Protein AF-A0A7S0RXK9-F1 (afdb_monomer)

InterPro domains:
  IPR001650 Helicase, C-terminal domain-like [PF00271] (2-94)
  IPR001650 Helicase, C-terminal domain-like [PS51194] (1-133)
  IPR001650 Helicase, C-terminal domain-like [SM00490] (13-94)
  IPR027417 P-loop containing nucleoside triphosphate hydrolase [G3DSA:3.40.50.300] (1-132)
  IPR027417 P-loop containing nucleoside triphosphate hydrolase [SSF52540] (2-129)

Solvent-accessible surface area (backbone atoms only — not comparable to full-atom values): 7697 Å² total; per-residue (Å²): 69,35,40,36,32,30,75,54,64,71,54,38,53,51,50,50,50,61,36,45,79,68,76,42,72,67,42,72,51,45,88,89,55,55,68,69,62,47,50,52,50,51,49,35,43,71,72,53,80,27,49,33,39,34,26,28,72,83,64,49,76,74,63,84,46,88,63,24,36,34,23,34,28,67,38,68,64,98,45,58,79,51,44,60,63,54,45,60,46,14,31,58,94,84,43,79,48,40,71,48,76,49,76,56,84,90,39,50,63,57,54,51,49,35,27,61,76,67,72,48,85,85,77,80,83,60,95,74,58,76,89,73,110

pLDDT: mean 90.63, std 8.25, range [60.09, 98.12]

Radius of gyration: 14.66 Å; Cα contacts (8 Å, |Δi|>4): 210; chains: 1; bounding box: 39×34×38 Å

Organism: NCBI:txid1034604

Secondary structure (DSSP, 8-state):
-EEEE-SSHHHHHHHHHHHHTTT--EEEE-TTS-HHHHHHHHHHHHHTS-SEEEE-HHHHTT---TT--EEEESS--SSHHHHHHHHTTSSGGG---EEEE---GGGHHHHHHHHHHHT---PPPPS--TTT-

Structure (mmCIF, N/CA/C/O backbone):
data_AF-A0A7S0RXK9-F1
#
_entry.id   AF-A0A7S0RXK9-F1
#
loop_
_atom_site.group_PDB
_atom_site.id
_atom_site.type_symbol
_atom_site.label_atom_id
_atom_site.label_alt_id
_atom_site.label_comp_id
_atom_site.label_asym_id
_atom_site.label_entity_id
_atom_site.label_seq_id
_atom_site.pdbx_PDB_ins_code
_atom_site.Cartn_x
_atom_site.Cartn_y
_atom_site.Cartn_z
_atom_site.occupancy
_atom_site.B_iso_or_equiv
_atom_site.auth_seq_id
_atom_site.auth_comp_id
_atom_site.auth_asym_id
_atom_site.auth_atom_id
_atom_site.pdbx_PDB_model_num
ATOM 1 N N . GLN A 1 1 ? -7.138 0.073 -10.518 1.00 89.56 1 GLN A N 1
ATOM 2 C CA . GLN A 1 1 ? -5.898 -0.644 -10.124 1.00 89.56 1 GLN A CA 1
ATOM 3 C C . GLN A 1 1 ? -5.745 -0.566 -8.615 1.00 89.56 1 GLN A C 1
ATOM 5 O O . GLN A 1 1 ? -6.392 0.290 -8.011 1.00 89.56 1 GLN A O 1
ATOM 10 N N . SER A 1 2 ? -4.916 -1.418 -8.012 1.00 93.31 2 SER A N 1
ATOM 11 C CA . SER A 1 2 ? -4.688 -1.417 -6.564 1.00 93.31 2 SER A CA 1
ATOM 12 C C . SER A 1 2 ? -3.212 -1.353 -6.181 1.00 93.31 2 SER A C 1
ATOM 14 O O . SER A 1 2 ? -2.333 -1.779 -6.934 1.00 93.31 2 SER A O 1
ATOM 16 N N . VAL A 1 3 ? -2.955 -0.802 -4.994 1.00 95.31 3 VAL A N 1
ATOM 17 C CA . VAL A 1 3 ? -1.631 -0.792 -4.359 1.00 95.31 3 VAL A CA 1
ATOM 18 C C . VAL A 1 3 ? -1.720 -1.513 -3.021 1.00 95.31 3 VAL A C 1
ATOM 20 O O . VAL A 1 3 ? -2.602 -1.214 -2.219 1.00 95.31 3 VAL A O 1
ATOM 23 N N . ILE A 1 4 ? -0.805 -2.446 -2.782 1.00 97.12 4 ILE A N 1
ATOM 24 C CA . ILE A 1 4 ? -0.681 -3.203 -1.541 1.00 97.12 4 ILE A CA 1
ATOM 25 C C . ILE A 1 4 ? 0.603 -2.776 -0.832 1.00 97.12 4 ILE A C 1
ATOM 27 O O . ILE A 1 4 ? 1.687 -2.805 -1.415 1.00 97.12 4 ILE A O 1
ATOM 31 N N . PHE A 1 5 ? 0.482 -2.401 0.434 1.00 97.19 5 PHE A N 1
ATOM 32 C CA . PHE A 1 5 ? 1.598 -2.000 1.275 1.00 97.19 5 PHE A CA 1
ATOM 33 C C . PHE A 1 5 ? 1.983 -3.095 2.259 1.00 97.19 5 PHE A C 1
ATOM 35 O O . PHE A 1 5 ? 1.149 -3.537 3.048 1.00 97.19 5 PHE A O 1
ATOM 42 N N . ALA A 1 6 ? 3.261 -3.465 2.254 1.00 97.19 6 ALA A N 1
ATOM 43 C CA . ALA A 1 6 ? 3.877 -4.309 3.272 1.00 97.19 6 ALA A CA 1
ATOM 44 C C . ALA A 1 6 ? 5.113 -3.606 3.854 1.00 97.19 6 ALA A C 1
ATOM 46 O O . ALA A 1 6 ? 5.774 -2.821 3.170 1.00 97.19 6 ALA A O 1
ATOM 47 N N . ASN A 1 7 ? 5.433 -3.879 5.121 1.00 94.94 7 ASN A N 1
ATOM 48 C CA . ASN A 1 7 ? 6.487 -3.152 5.831 1.00 94.94 7 ASN A CA 1
ATOM 49 C C . ASN A 1 7 ? 7.896 -3.617 5.411 1.00 94.94 7 ASN A C 1
ATOM 51 O O . ASN A 1 7 ? 8.656 -2.821 4.850 1.00 94.94 7 ASN A O 1
ATOM 55 N N . PRO A 1 8 ? 8.300 -4.882 5.647 1.00 95.12 8 PRO A N 1
ATOM 56 C CA . PRO A 1 8 ? 9.633 -5.328 5.271 1.00 95.12 8 PRO A CA 1
ATOM 57 C C . PRO A 1 8 ? 9.696 -5.729 3.794 1.00 95.12 8 PRO A C 1
ATOM 59 O O . PRO A 1 8 ? 8.820 -6.419 3.276 1.00 95.12 8 PRO A O 1
ATOM 62 N N . ARG A 1 9 ? 10.814 -5.389 3.145 1.00 94.69 9 ARG A N 1
ATOM 63 C CA . ARG A 1 9 ? 11.119 -5.730 1.741 1.00 94.69 9 ARG A CA 1
ATOM 64 C C . ARG A 1 9 ? 10.939 -7.225 1.449 1.00 94.69 9 ARG A C 1
ATOM 66 O O . ARG A 1 9 ? 10.214 -7.590 0.541 1.00 94.69 9 ARG A O 1
ATOM 73 N N . ARG A 1 10 ? 11.446 -8.085 2.339 1.00 96.31 10 ARG A N 1
ATOM 74 C CA . ARG A 1 10 ? 11.291 -9.548 2.236 1.00 96.31 10 ARG A CA 1
ATOM 75 C C . ARG A 1 10 ? 9.832 -10.015 2.196 1.00 96.31 10 ARG A C 1
ATOM 77 O O . ARG A 1 10 ? 9.545 -11.047 1.604 1.00 96.31 10 ARG A O 1
ATOM 84 N N . LYS A 1 11 ? 8.911 -9.291 2.846 1.00 97.38 11 LYS A N 1
ATOM 85 C CA . LYS A 1 11 ? 7.479 -9.621 2.807 1.00 97.38 11 LYS A CA 1
ATOM 86 C C . LYS A 1 11 ? 6.840 -9.161 1.501 1.00 97.38 11 LYS A C 1
ATOM 88 O O . LYS A 1 11 ? 5.935 -9.839 1.037 1.00 97.38 11 LYS A O 1
ATOM 93 N N . VAL A 1 12 ? 7.322 -8.073 0.892 1.00 97.25 12 VAL A N 1
ATOM 94 C CA . VAL A 1 12 ? 6.920 -7.686 -0.470 1.00 97.25 12 VAL A CA 1
ATOM 95 C C . VAL A 1 12 ? 7.255 -8.813 -1.446 1.00 97.25 12 VAL A C 1
ATOM 97 O O . VAL A 1 12 ? 6.361 -9.263 -2.158 1.00 97.25 12 VAL A O 1
ATOM 100 N N . ASP A 1 13 ? 8.486 -9.329 -1.418 1.00 97.06 13 ASP A N 1
ATOM 101 C CA . ASP A 1 13 ? 8.902 -10.440 -2.289 1.00 97.06 13 ASP A CA 1
ATOM 102 C C . ASP A 1 13 ? 8.081 -11.701 -2.020 1.00 97.06 13 ASP A C 1
ATOM 104 O O . ASP A 1 13 ? 7.431 -12.233 -2.917 1.00 97.06 13 ASP A O 1
ATOM 108 N N . TRP A 1 14 ? 8.005 -12.114 -0.751 1.00 98.12 14 TRP A N 1
ATOM 109 C CA . TRP A 1 14 ? 7.233 -13.287 -0.348 1.00 98.12 14 TRP A CA 1
ATOM 110 C C . TRP A 1 14 ? 5.759 -13.196 -0.765 1.00 98.12 14 TRP A C 1
ATOM 112 O O . TRP A 1 14 ? 5.201 -14.165 -1.278 1.00 98.12 14 TRP A O 1
ATOM 122 N N . LEU A 1 15 ? 5.113 -12.042 -0.566 1.00 98.06 15 LEU A N 1
ATOM 123 C CA . LEU A 1 15 ? 3.710 -11.854 -0.933 1.00 98.06 15 LEU A CA 1
ATOM 124 C C . LEU A 1 15 ? 3.533 -11.900 -2.453 1.00 98.06 15 LEU A C 1
ATOM 126 O O . LEU A 1 15 ? 2.571 -12.489 -2.938 1.00 98.06 15 LEU A O 1
ATOM 130 N N . THR A 1 16 ? 4.477 -11.325 -3.196 1.00 96.88 16 THR A N 1
ATOM 131 C CA . THR A 1 16 ? 4.500 -11.366 -4.663 1.00 96.88 16 THR A CA 1
ATOM 132 C C . THR A 1 16 ? 4.540 -12.803 -5.161 1.00 96.88 16 THR A C 1
ATOM 134 O O . THR A 1 16 ? 3.704 -13.186 -5.981 1.00 96.88 16 THR A O 1
ATOM 137 N N . ASP A 1 17 ? 5.444 -13.617 -4.616 1.00 97.44 17 ASP A N 1
ATOM 138 C CA . ASP A 1 17 ? 5.562 -15.030 -4.969 1.00 97.44 17 ASP A CA 1
ATOM 139 C C . ASP A 1 17 ? 4.283 -15.793 -4.609 1.00 97.44 17 ASP A C 1
ATOM 141 O O . ASP A 1 17 ? 3.720 -16.489 -5.451 1.00 97.44 17 ASP A O 1
ATOM 145 N N . LYS A 1 18 ? 3.730 -15.581 -3.406 1.00 98.12 18 LYS A N 1
ATOM 146 C CA . LYS A 1 18 ? 2.480 -16.229 -2.969 1.00 98.12 18 LYS A CA 1
ATOM 147 C C . LYS A 1 18 ? 1.242 -15.831 -3.758 1.00 98.12 18 LYS A C 1
ATOM 149 O O . LYS A 1 18 ? 0.287 -16.611 -3.803 1.00 98.12 18 LYS A O 1
ATOM 154 N N . MET A 1 19 ? 1.222 -14.639 -4.340 1.00 96.56 19 MET A N 1
ATOM 155 C CA . MET A 1 19 ? 0.150 -14.215 -5.235 1.00 96.56 19 MET A CA 1
ATOM 156 C C . MET A 1 19 ? 0.329 -14.810 -6.635 1.00 96.56 19 MET A C 1
ATOM 158 O O . MET A 1 19 ? -0.644 -15.291 -7.210 1.00 96.56 19 MET A O 1
ATOM 162 N N . ARG A 1 20 ? 1.561 -14.855 -7.154 1.00 95.25 20 ARG A N 1
ATOM 163 C CA . ARG A 1 20 ? 1.873 -15.463 -8.459 1.00 95.25 20 ARG A CA 1
ATOM 164 C C . ARG A 1 20 ? 1.670 -16.975 -8.475 1.00 95.25 20 ARG A C 1
ATOM 166 O O . ARG A 1 20 ? 1.127 -17.485 -9.443 1.00 95.25 20 ARG A O 1
ATOM 173 N N . GLU A 1 21 ? 2.021 -17.671 -7.392 1.00 97.19 21 GLU A N 1
ATOM 174 C CA . GLU A 1 21 ? 1.719 -19.100 -7.187 1.00 97.19 21 GLU A CA 1
ATOM 175 C C . GLU A 1 21 ? 0.210 -19.407 -7.260 1.00 97.19 21 GLU A C 1
ATOM 177 O O . GLU A 1 21 ? -0.174 -20.556 -7.452 1.00 97.19 21 GLU A O 1
ATOM 182 N N . ARG A 1 22 ? -0.646 -18.392 -7.081 1.00 95.81 22 ARG A N 1
ATOM 183 C CA . ARG A 1 22 ? -2.112 -18.480 -7.177 1.00 95.81 22 ARG A CA 1
ATOM 184 C C . ARG A 1 22 ? -2.660 -17.810 -8.441 1.00 95.81 22 ARG A C 1
ATOM 186 O O . ARG A 1 22 ? -3.801 -17.358 -8.450 1.00 95.81 22 ARG A O 1
ATOM 193 N N . ASP A 1 23 ? -1.828 -17.689 -9.473 1.00 93.56 23 ASP A N 1
ATOM 194 C CA . ASP A 1 23 ? -2.176 -17.136 -10.785 1.00 93.56 23 ASP A CA 1
ATOM 195 C C . ASP A 1 23 ? -2.642 -15.666 -10.770 1.00 93.56 23 ASP A C 1
ATOM 197 O O . ASP A 1 23 ? -3.286 -15.183 -11.705 1.00 93.56 23 ASP A O 1
ATOM 201 N N . HIS A 1 24 ? -2.281 -14.897 -9.737 1.00 91.06 24 HIS A N 1
ATOM 202 C CA . HIS A 1 24 ? -2.517 -13.456 -9.733 1.00 91.06 24 HIS A CA 1
ATOM 203 C C . HIS A 1 24 ? -1.397 -12.704 -10.461 1.00 91.06 24 HIS A C 1
ATOM 205 O O . HIS A 1 24 ? -0.215 -12.805 -10.125 1.00 91.06 24 HIS A O 1
ATOM 211 N N . THR A 1 25 ? -1.780 -11.860 -11.422 1.00 89.88 25 THR A N 1
ATOM 212 C CA . THR A 1 25 ? -0.859 -10.929 -12.086 1.00 89.88 25 THR A CA 1
ATOM 213 C C . THR A 1 25 ? -0.548 -9.747 -11.169 1.00 89.88 25 THR A C 1
ATOM 215 O O . THR A 1 25 ? -1.359 -8.829 -11.021 1.00 89.88 25 THR A O 1
ATOM 218 N N . VAL A 1 26 ? 0.636 -9.774 -10.557 1.00 93.69 26 VAL A N 1
ATOM 219 C CA . VAL A 1 26 ? 1.116 -8.734 -9.639 1.00 93.69 26 VAL A CA 1
ATOM 220 C C . VAL A 1 26 ? 2.530 -8.273 -9.996 1.00 93.69 26 VAL A C 1
ATOM 222 O O . VAL A 1 26 ? 3.385 -9.068 -10.411 1.00 93.69 26 VAL A O 1
ATOM 225 N N . SER A 1 27 ? 2.784 -6.983 -9.787 1.00 94.38 27 SER A N 1
ATOM 226 C CA . SER A 1 27 ? 4.125 -6.392 -9.835 1.00 94.38 27 SER A CA 1
ATOM 227 C C . SER A 1 27 ? 4.524 -5.906 -8.449 1.00 94.38 27 SER A C 1
ATOM 229 O O . SER A 1 27 ? 3.661 -5.604 -7.625 1.00 94.38 27 SER A O 1
ATOM 231 N N . ALA A 1 28 ? 5.823 -5.808 -8.182 1.00 95.25 28 ALA A N 1
ATOM 232 C CA . ALA A 1 28 ? 6.310 -5.414 -6.869 1.00 95.25 28 ALA A CA 1
ATOM 233 C C . ALA A 1 28 ? 7.550 -4.535 -6.948 1.00 95.25 28 ALA A C 1
ATOM 235 O O . ALA A 1 28 ? 8.370 -4.708 -7.839 1.00 95.25 28 ALA A O 1
ATOM 236 N N . THR A 1 29 ? 7.692 -3.582 -6.032 1.00 94.38 29 THR A N 1
ATOM 237 C CA . THR A 1 29 ? 8.859 -2.699 -5.993 1.00 94.38 29 THR A CA 1
ATOM 238 C C . THR A 1 29 ? 9.270 -2.373 -4.564 1.00 94.38 29 THR A C 1
ATOM 240 O O . THR A 1 29 ? 8.431 -2.138 -3.698 1.00 94.38 29 THR A O 1
ATOM 243 N N . HIS A 1 30 ? 10.574 -2.355 -4.287 1.00 93.88 30 HIS A N 1
ATOM 244 C CA . HIS A 1 30 ? 11.104 -1.955 -2.983 1.00 93.88 30 HIS A CA 1
ATOM 245 C C . HIS A 1 30 ? 12.536 -1.404 -3.085 1.00 93.88 30 HIS A C 1
ATOM 247 O O . HIS A 1 30 ? 13.202 -1.553 -4.108 1.00 93.88 30 HIS A O 1
ATOM 253 N N . GLY A 1 31 ? 13.037 -0.789 -2.008 1.00 89.94 31 GLY A N 1
ATOM 254 C CA . GLY A 1 31 ? 14.295 -0.023 -2.012 1.00 89.94 31 GLY A CA 1
ATOM 255 C C . GLY A 1 31 ? 15.578 -0.778 -2.397 1.00 89.94 31 GLY A C 1
ATOM 256 O O . GLY A 1 31 ? 16.521 -0.125 -2.820 1.00 89.94 31 GLY A O 1
ATOM 257 N N . ASP A 1 32 ? 15.614 -2.113 -2.294 1.00 91.38 32 ASP A N 1
ATOM 258 C CA . ASP A 1 32 ? 16.786 -2.920 -2.701 1.00 91.38 32 ASP A CA 1
ATOM 259 C C . ASP A 1 32 ? 16.861 -3.214 -4.207 1.00 91.38 32 ASP A C 1
ATOM 261 O O . ASP A 1 32 ? 17.848 -3.774 -4.672 1.00 91.38 32 ASP A O 1
ATOM 265 N N . MET A 1 33 ? 15.833 -2.851 -4.981 1.00 92.31 33 MET A N 1
ATOM 266 C CA . MET A 1 33 ? 15.853 -3.017 -6.434 1.00 92.31 33 MET A CA 1
ATOM 267 C C . MET A 1 33 ? 16.607 -1.862 -7.095 1.00 92.31 33 MET A C 1
ATOM 269 O O . MET A 1 33 ? 16.451 -0.693 -6.718 1.00 92.31 33 MET A O 1
ATOM 273 N N . ASP A 1 34 ? 17.376 -2.165 -8.138 1.00 94.06 34 ASP A N 1
ATOM 274 C CA . ASP A 1 34 ? 18.033 -1.140 -8.940 1.00 94.06 34 ASP A CA 1
ATOM 275 C C . ASP A 1 34 ? 17.003 -0.221 -9.626 1.00 94.06 34 ASP A C 1
ATOM 277 O O . ASP A 1 34 ? 15.835 -0.572 -9.819 1.00 94.06 34 ASP A O 1
ATOM 281 N N . GLN A 1 35 ? 17.419 1.001 -9.963 1.00 90.69 35 GLN A N 1
ATOM 282 C CA . GLN A 1 35 ? 16.507 2.003 -10.520 1.00 90.69 35 GLN A CA 1
ATOM 283 C C . GLN A 1 35 ? 15.885 1.558 -11.853 1.00 90.69 35 GLN A C 1
ATOM 285 O O . GLN A 1 35 ? 14.700 1.806 -12.062 1.00 90.69 35 GLN A O 1
ATOM 290 N N . ASN A 1 36 ? 16.629 0.857 -12.714 1.00 94.38 36 ASN A N 1
ATOM 291 C CA . ASN A 1 36 ? 16.126 0.444 -14.025 1.00 94.38 36 ASN A CA 1
ATOM 292 C C . ASN A 1 36 ? 14.991 -0.574 -13.876 1.00 94.38 36 ASN A C 1
ATOM 294 O O . ASN A 1 36 ? 13.944 -0.431 -14.508 1.00 94.38 36 ASN A O 1
ATOM 298 N N . THR A 1 37 ? 15.160 -1.558 -12.991 1.00 93.19 37 THR A N 1
ATOM 299 C CA . THR A 1 37 ? 14.110 -2.528 -12.653 1.00 93.19 37 THR A CA 1
ATOM 300 C C . THR A 1 37 ? 12.864 -1.825 -12.114 1.00 93.19 37 THR A C 1
ATOM 302 O O . THR A 1 37 ? 11.744 -2.107 -12.549 1.00 93.19 37 THR A O 1
ATOM 305 N N . ARG A 1 38 ? 13.040 -0.848 -11.214 1.00 91.69 38 ARG A N 1
ATOM 306 C CA . ARG A 1 38 ? 11.923 -0.060 -10.669 1.00 91.69 38 ARG A CA 1
ATOM 307 C C . ARG A 1 38 ? 11.192 0.731 -11.754 1.00 91.69 38 ARG A C 1
ATOM 309 O O . ARG A 1 38 ? 9.962 0.753 -11.759 1.00 91.69 38 ARG A O 1
ATOM 316 N N . ASP A 1 39 ? 11.915 1.325 -12.698 1.00 90.69 39 ASP A N 1
ATOM 317 C CA . ASP A 1 39 ? 11.330 2.100 -13.795 1.00 90.69 39 ASP A CA 1
ATOM 318 C C . ASP A 1 39 ? 10.506 1.232 -14.754 1.00 90.69 39 ASP A C 1
ATOM 320 O O . ASP A 1 39 ? 9.436 1.658 -15.203 1.00 90.69 39 ASP A O 1
ATOM 324 N N . VAL A 1 40 ? 10.962 0.008 -15.038 1.00 93.19 40 VAL A N 1
ATOM 325 C CA . VAL A 1 40 ? 10.209 -0.970 -15.842 1.00 93.19 40 VAL A CA 1
ATOM 326 C C . VAL A 1 40 ? 8.906 -1.347 -15.140 1.00 93.19 40 VAL A C 1
ATOM 328 O O . VAL A 1 40 ? 7.831 -1.195 -15.722 1.00 93.19 40 VAL A O 1
ATOM 331 N N . ILE A 1 41 ? 8.977 -1.728 -13.864 1.00 93.00 41 ILE A N 1
ATOM 332 C CA . ILE A 1 41 ? 7.808 -2.122 -13.063 1.00 93.00 41 ILE A CA 1
ATOM 333 C C . ILE A 1 41 ? 6.789 -0.982 -12.965 1.00 93.00 41 ILE A C 1
ATOM 335 O O . ILE A 1 41 ? 5.584 -1.181 -13.138 1.00 93.00 41 ILE A O 1
ATOM 339 N N . MET A 1 42 ? 7.262 0.245 -12.747 1.00 90.25 42 MET A N 1
ATOM 340 C CA . MET A 1 42 ? 6.389 1.414 -12.695 1.00 90.25 42 MET A CA 1
ATOM 341 C C . MET A 1 42 ? 5.766 1.744 -14.053 1.00 90.25 42 MET A C 1
ATOM 343 O O . MET A 1 42 ? 4.636 2.232 -14.095 1.00 90.25 42 MET A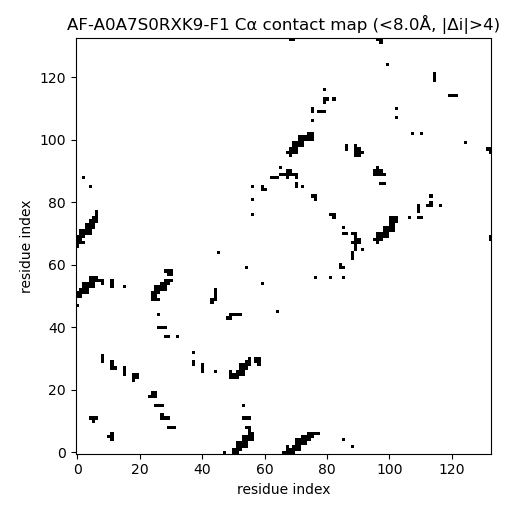 O 1
ATOM 347 N N . ARG A 1 43 ? 6.454 1.475 -15.168 1.00 90.62 43 ARG A N 1
ATOM 348 C CA . ARG A 1 43 ? 5.891 1.624 -16.518 1.00 90.62 43 ARG A CA 1
ATOM 349 C C . ARG A 1 43 ? 4.781 0.604 -16.778 1.00 90.62 43 ARG A C 1
ATOM 351 O O . ARG A 1 43 ? 3.727 0.974 -17.295 1.00 90.62 43 ARG A O 1
ATOM 358 N N . GLU A 1 44 ? 4.980 -0.649 -16.384 1.00 90.06 44 GLU A N 1
ATOM 359 C CA . GLU A 1 44 ? 3.964 -1.706 -16.484 1.00 90.06 44 GLU A CA 1
ATOM 360 C C . GLU A 1 44 ? 2.735 -1.400 -15.628 1.00 90.06 44 GLU A C 1
ATOM 362 O O . GLU A 1 44 ? 1.600 -1.544 -16.084 1.00 90.06 44 GLU A O 1
ATOM 367 N N . PHE A 1 45 ? 2.943 -0.914 -14.404 1.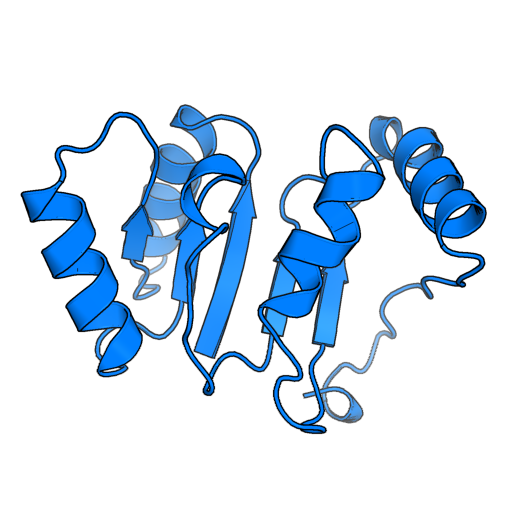00 90.88 45 PHE A N 1
ATOM 368 C CA . PHE A 1 45 ? 1.834 -0.517 -13.550 1.00 90.88 45 PHE A CA 1
ATOM 369 C C . PHE A 1 45 ? 1.108 0.712 -14.111 1.00 90.88 45 PHE A C 1
ATOM 371 O O . PHE A 1 45 ? -0.108 0.693 -14.230 1.00 90.88 45 PHE A O 1
ATOM 378 N N . ARG A 1 46 ? 1.808 1.765 -14.554 1.00 88.62 46 ARG A N 1
ATOM 379 C CA . ARG A 1 46 ? 1.154 2.955 -15.145 1.00 88.62 46 ARG A CA 1
ATOM 380 C C . ARG A 1 46 ? 0.387 2.656 -16.436 1.00 88.62 46 ARG A C 1
ATOM 382 O O . ARG A 1 46 ? -0.614 3.314 -16.694 1.00 88.62 46 ARG A O 1
ATOM 389 N N . SER A 1 47 ? 0.856 1.705 -17.243 1.00 89.31 47 SER A N 1
ATOM 390 C CA . SER A 1 47 ? 0.171 1.287 -18.478 1.00 89.31 47 SER A CA 1
ATOM 391 C C . SER A 1 47 ? -1.027 0.367 -18.229 1.00 89.31 47 SER A C 1
ATOM 393 O O . SER A 1 47 ? -1.839 0.174 -19.129 1.00 89.31 47 SER A O 1
ATOM 395 N N . GLY A 1 48 ? -1.162 -0.183 -17.018 1.00 87.00 48 GLY A N 1
ATOM 396 C CA . GLY A 1 48 ? -2.229 -1.116 -16.663 1.00 87.00 48 GLY A CA 1
ATOM 397 C C . GLY A 1 48 ? -1.940 -2.574 -17.028 1.00 87.00 48 GLY A C 1
ATOM 398 O O . GLY A 1 48 ? -2.792 -3.422 -16.757 1.00 87.00 48 GLY A O 1
ATOM 399 N N . SER A 1 49 ? -0.755 -2.877 -17.577 1.00 88.94 49 SER A N 1
ATOM 400 C CA . SER A 1 49 ? -0.289 -4.250 -17.832 1.00 88.94 49 SER A CA 1
ATOM 401 C C . SER A 1 49 ? -0.278 -5.085 -1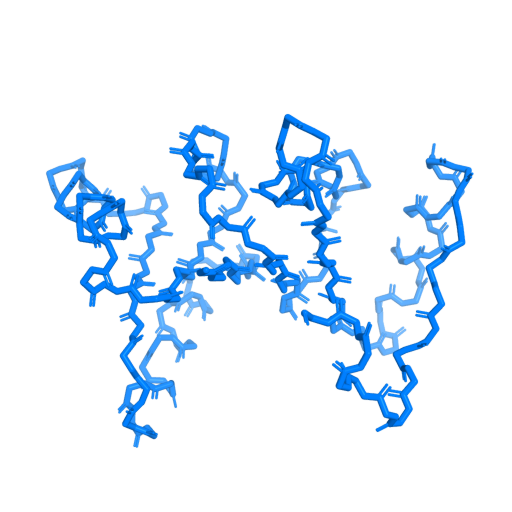6.552 1.00 88.94 49 SER A C 1
ATOM 403 O O . SER A 1 49 ? -0.620 -6.264 -16.572 1.00 88.94 49 SER A O 1
ATOM 405 N N . SER A 1 50 ? 0.040 -4.447 -15.423 1.00 89.31 50 SER A N 1
ATOM 406 C CA . SER A 1 50 ? -0.188 -4.997 -14.091 1.00 89.31 50 SER A CA 1
ATOM 407 C C . SER A 1 50 ? -1.264 -4.199 -13.363 1.00 89.31 50 SER A C 1
ATOM 409 O O . SER A 1 50 ? -1.245 -2.964 -13.325 1.00 89.31 50 SER A O 1
ATOM 411 N N . ARG A 1 51 ? -2.235 -4.903 -12.774 1.00 90.75 51 ARG A N 1
ATOM 412 C CA . ARG A 1 51 ? -3.362 -4.274 -12.066 1.00 90.75 51 ARG A CA 1
ATOM 413 C C . ARG A 1 51 ? -3.127 -4.101 -10.569 1.00 90.75 51 ARG A C 1
ATOM 415 O O . ARG A 1 51 ? -3.858 -3.319 -9.957 1.00 90.75 51 ARG A O 1
ATOM 422 N N . VAL A 1 52 ? -2.114 -4.772 -10.021 1.00 94.75 52 VAL A N 1
ATOM 423 C CA . VAL A 1 52 ? -1.775 -4.790 -8.595 1.00 94.75 52 VAL A CA 1
ATOM 424 C C . VAL A 1 52 ? -0.285 -4.508 -8.426 1.00 94.75 52 VAL A C 1
ATOM 426 O O . VAL A 1 52 ? 0.550 -5.213 -8.995 1.00 94.75 52 VAL A O 1
ATOM 429 N N . LEU A 1 53 ? 0.042 -3.500 -7.619 1.00 95.44 53 LEU A N 1
ATOM 430 C CA . LEU A 1 53 ? 1.415 -3.172 -7.239 1.00 95.44 53 LEU A CA 1
ATOM 431 C C . LEU A 1 53 ? 1.629 -3.411 -5.745 1.00 95.44 53 LEU A C 1
ATOM 433 O O . LEU A 1 53 ? 0.913 -2.838 -4.931 1.00 95.44 53 LEU A O 1
ATOM 437 N N . ILE A 1 54 ? 2.639 -4.195 -5.383 1.00 96.56 54 ILE A N 1
ATOM 438 C CA . ILE A 1 54 ? 3.041 -4.446 -3.994 1.00 96.56 54 ILE A CA 1
ATOM 439 C C . ILE A 1 54 ? 4.302 -3.629 -3.684 1.00 96.56 54 ILE A C 1
ATOM 441 O O . ILE A 1 54 ? 5.267 -3.666 -4.444 1.00 96.56 54 ILE A O 1
ATOM 445 N N . THR A 1 55 ? 4.321 -2.855 -2.600 1.00 95.88 55 THR A N 1
ATOM 446 C CA . THR A 1 55 ? 5.454 -1.963 -2.295 1.00 95.88 55 THR A CA 1
ATOM 447 C C . THR A 1 55 ? 5.635 -1.700 -0.802 1.00 95.88 55 THR A C 1
ATOM 449 O O . THR A 1 55 ? 4.762 -1.992 0.014 1.00 95.88 55 THR A O 1
ATOM 452 N N . THR A 1 56 ? 6.776 -1.103 -0.449 1.00 94.56 56 THR A N 1
ATOM 453 C CA . THR A 1 56 ? 7.027 -0.485 0.861 1.00 94.56 56 THR A CA 1
ATOM 454 C C . THR A 1 56 ? 6.767 1.030 0.845 1.00 94.56 56 THR A C 1
ATOM 456 O O . THR A 1 56 ? 6.642 1.646 -0.219 1.00 94.56 56 THR A O 1
ATOM 459 N N . ASP A 1 57 ? 6.735 1.654 2.031 1.00 85.94 57 ASP A N 1
ATOM 460 C CA . ASP A 1 57 ? 6.531 3.103 2.217 1.00 85.94 57 ASP A CA 1
ATOM 461 C C . ASP A 1 57 ? 7.536 3.980 1.478 1.00 85.94 57 ASP A C 1
ATOM 463 O O . ASP A 1 57 ? 7.177 5.006 0.895 1.00 85.94 57 ASP A O 1
ATOM 467 N N . LEU A 1 58 ? 8.811 3.585 1.524 1.00 77.56 58 LEU A N 1
ATOM 468 C CA . LEU A 1 58 ? 9.909 4.402 1.018 1.00 77.56 58 LEU A CA 1
ATOM 469 C C . LEU A 1 58 ? 9.744 4.691 -0.475 1.00 77.56 58 LEU A C 1
ATOM 471 O O . LEU A 1 58 ? 9.992 5.811 -0.911 1.00 77.56 58 LEU A O 1
ATOM 475 N N . LEU A 1 59 ? 9.285 3.699 -1.241 1.00 73.81 59 LEU A N 1
ATOM 476 C CA . LEU A 1 59 ? 9.093 3.841 -2.682 1.00 73.81 59 LEU A CA 1
ATOM 477 C C . LEU A 1 59 ? 7.716 4.357 -3.081 1.00 73.81 59 LEU A C 1
ATOM 479 O O . LEU A 1 59 ? 7.534 4.806 -4.211 1.00 73.81 59 LEU A O 1
ATOM 483 N N . ALA A 1 60 ? 6.745 4.342 -2.172 1.00 63.75 60 ALA A N 1
ATOM 484 C CA . ALA A 1 60 ? 5.416 4.841 -2.484 1.00 63.75 60 ALA A CA 1
ATOM 485 C C . ALA A 1 60 ? 5.306 6.366 -2.500 1.00 63.75 60 ALA A C 1
ATOM 487 O O . ALA A 1 60 ? 4.381 6.909 -3.119 1.00 63.75 60 ALA A O 1
ATOM 488 N N . ARG A 1 61 ? 6.256 7.072 -1.867 1.00 70.31 61 ARG A N 1
ATOM 489 C CA . ARG A 1 61 ? 6.412 8.527 -1.988 1.00 70.31 61 ARG A CA 1
ATOM 490 C C . ARG A 1 61 ? 6.846 8.878 -3.418 1.00 70.31 61 ARG A C 1
ATOM 492 O O . ARG A 1 61 ? 8.021 9.054 -3.695 1.00 70.31 61 ARG A O 1
ATOM 499 N N . GLY A 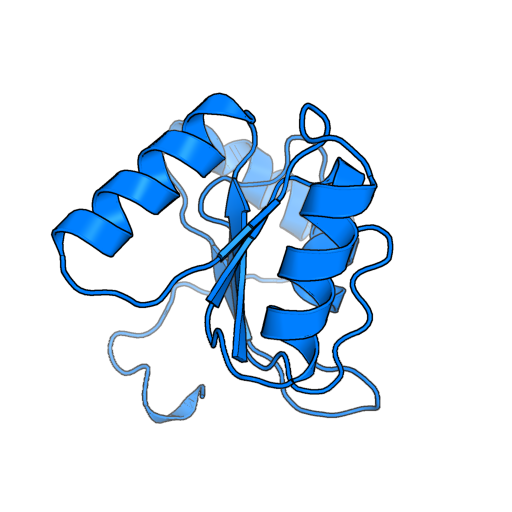1 62 ? 5.886 8.941 -4.338 1.00 63.06 62 GLY A N 1
ATOM 500 C CA . GLY A 1 62 ? 6.141 9.209 -5.760 1.00 63.06 62 GLY A CA 1
ATOM 501 C C . GLY A 1 62 ? 5.363 8.319 -6.725 1.00 63.06 62 GLY A C 1
ATOM 502 O O . GLY A 1 62 ? 5.400 8.551 -7.933 1.00 63.06 62 GLY A O 1
ATOM 503 N N . ILE A 1 63 ? 4.605 7.338 -6.219 1.00 71.81 63 ILE A N 1
ATOM 504 C CA . ILE A 1 63 ? 3.622 6.632 -7.044 1.00 71.81 63 ILE A CA 1
ATOM 505 C C . ILE A 1 63 ? 2.502 7.623 -7.373 1.00 71.81 63 ILE A C 1
ATOM 507 O O . ILE A 1 63 ? 1.628 7.906 -6.547 1.00 71.81 63 ILE A O 1
ATOM 511 N N . ASP A 1 64 ? 2.582 8.183 -8.576 1.00 72.38 64 ASP A N 1
ATOM 512 C CA . ASP A 1 64 ? 1.549 8.989 -9.214 1.00 72.38 64 ASP A CA 1
ATOM 513 C C . ASP A 1 64 ? 0.853 8.143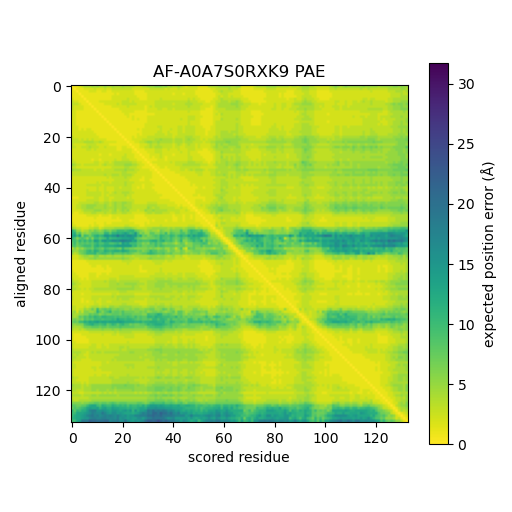 -10.284 1.00 72.38 64 ASP A C 1
ATOM 515 O O . ASP A 1 64 ? 1.302 8.055 -11.428 1.00 72.38 64 ASP A O 1
ATOM 519 N N . VAL A 1 65 ? -0.204 7.441 -9.873 1.00 76.88 65 VAL A N 1
ATOM 520 C CA . VAL A 1 65 ? -1.051 6.647 -10.768 1.00 76.88 65 VAL A CA 1
ATOM 521 C C . VAL A 1 65 ? -2.500 7.001 -10.453 1.00 76.88 65 VAL A C 1
ATOM 523 O O . VAL A 1 65 ? -3.072 6.540 -9.468 1.00 76.88 65 VAL A O 1
ATOM 526 N N . GLN A 1 66 ? -3.111 7.841 -11.289 1.00 73.50 66 GLN A N 1
ATOM 527 C CA . GLN A 1 66 ? -4.478 8.343 -11.075 1.00 73.50 66 GLN A CA 1
ATOM 528 C C . GLN A 1 66 ? -5.567 7.255 -11.110 1.00 73.50 66 GLN A C 1
ATOM 530 O O . GLN A 1 66 ? -6.704 7.503 -10.712 1.00 73.50 66 GLN A O 1
ATOM 535 N N . GLN A 1 67 ? -5.246 6.073 -11.638 1.00 78.81 67 GLN A N 1
ATOM 536 C CA . GLN A 1 67 ? -6.160 4.938 -11.794 1.00 78.81 67 GLN A CA 1
ATOM 537 C C . GLN A 1 67 ? -6.202 4.012 -10.562 1.00 78.81 67 GLN A C 1
ATOM 539 O O . GLN A 1 67 ? -6.865 2.968 -10.589 1.00 78.81 67 GLN A O 1
ATOM 544 N N . VAL A 1 68 ? -5.490 4.355 -9.484 1.00 87.69 68 VAL A N 1
ATOM 545 C CA . VAL A 1 68 ? -5.567 3.612 -8.223 1.00 87.69 68 VAL A CA 1
ATOM 546 C C . VAL A 1 68 ? -6.870 3.969 -7.512 1.00 87.69 68 VAL A C 1
ATOM 548 O O . VAL A 1 68 ? -7.070 5.104 -7.084 1.00 87.69 68 VAL A O 1
ATOM 551 N N . SER A 1 69 ? -7.758 2.985 -7.395 1.00 90.19 69 SER A N 1
ATOM 552 C CA . SER A 1 69 ? -9.042 3.101 -6.693 1.00 90.19 69 SER A CA 1
ATOM 553 C C . SER A 1 69 ? -9.027 2.401 -5.336 1.00 90.19 69 SER A C 1
ATOM 555 O O . SER A 1 69 ? -9.842 2.727 -4.481 1.00 90.19 69 SER A O 1
ATOM 557 N N . LEU A 1 70 ? -8.082 1.481 -5.123 1.00 92.69 70 LEU A N 1
ATOM 558 C CA . LEU A 1 70 ? -7.996 0.662 -3.921 1.00 92.69 70 LEU A CA 1
ATOM 559 C C . LEU A 1 70 ? -6.570 0.653 -3.363 1.00 92.69 70 LEU A C 1
ATOM 561 O O . LEU A 1 70 ? -5.611 0.351 -4.077 1.00 92.69 70 LEU A O 1
ATOM 565 N N . VAL A 1 71 ? -6.443 0.940 -2.073 1.00 94.56 71 VAL A N 1
ATOM 566 C CA . VAL A 1 71 ? -5.218 0.744 -1.296 1.00 94.56 71 VAL A CA 1
ATOM 567 C C . VAL A 1 71 ? -5.468 -0.341 -0.257 1.00 94.56 71 VAL A C 1
ATOM 569 O O . VAL A 1 71 ? -6.466 -0.304 0.452 1.00 94.56 71 VAL A O 1
ATOM 572 N N . ILE A 1 72 ? -4.553 -1.299 -0.153 1.00 97.06 72 ILE A N 1
ATOM 573 C CA . ILE A 1 72 ? -4.575 -2.325 0.888 1.00 97.06 72 ILE A CA 1
ATOM 574 C C . ILE A 1 72 ? -3.325 -2.151 1.742 1.00 97.06 72 ILE A C 1
ATOM 576 O O . ILE A 1 72 ? -2.205 -2.270 1.249 1.00 97.06 72 ILE A O 1
ATOM 580 N N . ASN A 1 73 ? -3.502 -1.891 3.029 1.00 97.75 73 ASN A N 1
ATOM 581 C CA . ASN A 1 73 ? -2.434 -2.006 4.010 1.00 97.75 73 ASN A CA 1
ATOM 582 C C . ASN A 1 73 ? -2.393 -3.458 4.482 1.00 97.75 73 ASN A C 1
ATOM 584 O O . ASN A 1 73 ? -3.166 -3.840 5.357 1.00 97.75 73 ASN A O 1
ATOM 588 N N . TYR A 1 74 ? -1.528 -4.268 3.863 1.00 98.12 74 TYR A N 1
ATOM 589 C CA . TYR A 1 74 ? -1.312 -5.652 4.293 1.00 98.12 74 TYR A CA 1
ATOM 590 C C . TYR A 1 74 ? -0.681 -5.689 5.687 1.00 98.12 74 TYR A C 1
ATOM 592 O O . TYR A 1 74 ? -1.049 -6.514 6.511 1.00 98.12 74 TYR A O 1
ATOM 600 N N . ASP A 1 75 ? 0.239 -4.758 5.941 1.00 97.38 75 ASP A N 1
ATOM 601 C CA . ASP A 1 75 ? 0.693 -4.402 7.282 1.00 97.38 75 ASP A CA 1
ATOM 602 C C . ASP A 1 75 ? 0.277 -2.955 7.571 1.00 97.38 75 ASP A C 1
ATOM 604 O O . ASP A 1 75 ? 0.391 -2.111 6.675 1.00 97.38 75 ASP A O 1
ATOM 608 N N . LEU A 1 76 ? -0.117 -2.618 8.803 1.00 96.88 76 LEU A N 1
ATOM 609 C CA . LEU A 1 76 ? -0.252 -1.210 9.197 1.00 96.88 76 LEU A CA 1
ATOM 610 C C . LEU A 1 76 ? 1.101 -0.478 9.103 1.00 96.88 76 LEU A C 1
ATOM 612 O O . LEU A 1 76 ? 2.159 -1.092 9.283 1.00 96.88 76 LEU A O 1
ATOM 616 N N . PRO A 1 77 ? 1.109 0.836 8.810 1.00 94.88 77 PRO A N 1
ATOM 617 C CA . PRO A 1 77 ? 2.341 1.611 8.840 1.00 94.88 77 PRO A CA 1
ATOM 618 C C . PRO A 1 77 ? 2.942 1.628 10.247 1.00 94.88 77 PRO A C 1
ATOM 620 O O . PRO A 1 77 ? 2.233 1.621 11.246 1.00 94.88 77 PRO A O 1
ATOM 623 N N . THR A 1 78 ? 4.269 1.709 10.327 1.00 92.12 78 THR A N 1
ATOM 624 C CA . 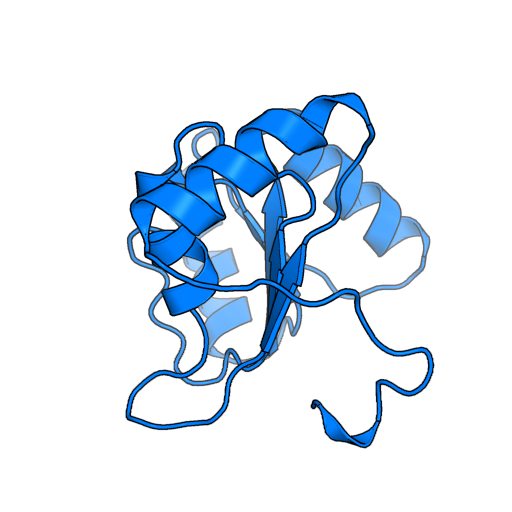THR A 1 78 ? 4.994 1.758 11.610 1.00 92.12 78 THR A CA 1
ATOM 625 C C . THR A 1 78 ? 4.866 3.095 12.340 1.00 92.12 78 THR A C 1
ATOM 627 O O . THR A 1 78 ? 5.264 3.200 13.497 1.00 92.12 78 THR A O 1
ATOM 630 N N . GLN A 1 79 ? 4.353 4.118 11.658 1.00 92.75 79 GLN A N 1
ATOM 631 C CA . GLN A 1 79 ? 4.146 5.468 12.171 1.00 92.75 79 GLN A CA 1
ATOM 632 C C . GLN A 1 79 ? 2.809 6.000 11.634 1.00 92.75 79 GLN A C 1
ATOM 634 O O . GLN A 1 79 ? 2.560 5.839 10.429 1.00 92.75 79 GLN A O 1
ATOM 639 N N . PRO A 1 80 ? 1.968 6.641 12.467 1.00 94.12 80 PRO A N 1
ATOM 640 C CA . PRO A 1 80 ? 0.677 7.176 12.042 1.00 94.12 80 PRO A CA 1
ATOM 641 C C . PRO A 1 80 ? 0.768 8.092 10.817 1.00 94.12 80 PRO A C 1
ATOM 643 O O . PRO A 1 80 ? -0.036 7.968 9.900 1.00 94.12 80 PRO A O 1
ATOM 646 N N . GLU A 1 81 ? 1.800 8.930 10.729 1.00 91.88 81 GLU A N 1
ATOM 647 C CA . GLU A 1 81 ? 2.011 9.908 9.656 1.00 91.88 81 GLU A CA 1
ATOM 648 C C . GLU A 1 81 ? 2.099 9.258 8.266 1.00 91.88 81 GLU A C 1
ATOM 650 O O . GLU A 1 81 ? 1.700 9.838 7.252 1.00 91.88 81 GLU A O 1
ATOM 655 N N . ASN A 1 82 ? 2.609 8.025 8.204 1.00 92.31 82 ASN A N 1
ATOM 656 C CA . ASN A 1 82 ? 2.727 7.285 6.952 1.00 92.31 82 ASN A CA 1
ATOM 657 C C . ASN A 1 82 ? 1.367 6.786 6.445 1.00 92.31 82 ASN A C 1
ATOM 659 O O . ASN A 1 82 ? 1.217 6.582 5.239 1.00 92.31 82 ASN A O 1
ATOM 663 N N . TYR A 1 83 ? 0.361 6.646 7.314 1.00 94.12 83 TYR A N 1
ATOM 664 C CA . TYR A 1 83 ? -0.962 6.149 6.939 1.00 94.12 83 TYR A CA 1
ATOM 665 C C . TYR A 1 83 ? -1.603 6.998 5.841 1.00 94.12 83 TYR A C 1
ATOM 667 O O . TYR A 1 83 ? -1.986 6.471 4.793 1.00 94.12 83 TYR A O 1
ATOM 675 N N . LEU A 1 84 ? -1.630 8.323 6.023 1.00 90.88 84 LEU A N 1
ATOM 676 C CA . LEU A 1 84 ? -2.207 9.241 5.040 1.00 90.88 84 LEU A CA 1
ATOM 677 C C . LEU A 1 84 ? -1.462 9.188 3.700 1.00 90.88 84 LEU A C 1
ATOM 679 O O . LEU A 1 84 ? -2.077 9.252 2.634 1.00 90.88 84 LEU A O 1
ATOM 683 N N . HIS A 1 85 ? -0.138 9.021 3.730 1.00 89.12 85 HIS A N 1
ATOM 684 C CA . HIS A 1 85 ? 0.665 8.895 2.515 1.00 89.12 85 HIS A CA 1
ATOM 685 C C . HIS A 1 85 ? 0.334 7.632 1.711 1.00 89.12 85 HIS A C 1
ATOM 687 O O . HIS A 1 85 ? 0.331 7.698 0.472 1.00 89.12 85 HIS A O 1
ATOM 693 N N . ARG A 1 86 ? 0.042 6.520 2.402 1.00 92.56 86 ARG A N 1
ATOM 694 C CA . ARG A 1 86 ? -0.387 5.259 1.787 1.00 92.56 86 ARG A CA 1
ATOM 695 C C . ARG A 1 86 ? -1.778 5.377 1.184 1.00 92.56 86 ARG A C 1
ATOM 697 O O . ARG A 1 86 ? -1.934 5.188 -0.019 1.00 92.56 86 ARG A O 1
ATOM 704 N N . ILE A 1 87 ? -2.782 5.739 1.982 1.00 92.00 87 ILE A N 1
ATOM 705 C CA . ILE A 1 87 ? -4.175 5.752 1.509 1.00 92.00 87 ILE A CA 1
ATOM 706 C C . ILE A 1 87 ? -4.419 6.841 0.457 1.00 92.00 87 ILE A C 1
ATOM 708 O O . ILE A 1 87 ? -5.183 6.631 -0.485 1.00 92.00 87 ILE A O 1
ATOM 712 N N . GLY A 1 88 ? -3.661 7.943 0.527 1.00 89.31 88 GLY A N 1
ATOM 713 C CA . GLY A 1 88 ? -3.657 9.017 -0.468 1.00 89.31 88 GLY A CA 1
ATOM 714 C C . GLY A 1 88 ? -3.081 8.628 -1.836 1.00 89.31 88 GLY A C 1
ATOM 715 O O . GLY A 1 88 ? -2.997 9.478 -2.725 1.00 89.31 88 GLY A O 1
ATOM 716 N N . ARG A 1 89 ? -2.663 7.364 -2.037 1.00 87.00 89 ARG A N 1
ATOM 717 C CA . ARG A 1 89 ? -2.429 6.816 -3.384 1.00 87.00 89 ARG A CA 1
ATOM 718 C C . ARG A 1 89 ? -3.738 6.602 -4.150 1.00 87.00 89 ARG A C 1
ATOM 720 O O . ARG A 1 89 ? -3.710 6.650 -5.376 1.00 87.00 89 ARG A O 1
ATOM 727 N N . SER A 1 90 ? -4.854 6.397 -3.450 1.00 85.44 90 SER A N 1
ATOM 728 C CA . SER A 1 90 ? -6.200 6.341 -4.034 1.00 85.44 90 SER A CA 1
ATOM 729 C C . SER A 1 90 ? -6.919 7.692 -3.949 1.00 85.44 90 SER A C 1
ATOM 731 O O . SER A 1 90 ? -6.415 8.637 -3.345 1.00 85.44 90 SER A O 1
ATOM 733 N N . GLY A 1 91 ? -8.089 7.798 -4.587 1.00 80.12 91 GLY A N 1
ATOM 734 C CA . GLY A 1 91 ? -9.001 8.934 -4.398 1.00 80.12 91 GLY A CA 1
ATOM 735 C C . GLY A 1 91 ? -8.470 10.291 -4.880 1.00 80.12 91 GLY A C 1
ATOM 736 O O . GLY A 1 91 ? -8.855 11.346 -4.376 1.00 80.12 91 GLY A O 1
ATOM 737 N N . ARG A 1 92 ? -7.543 10.296 -5.848 1.00 78.81 92 ARG A N 1
ATOM 738 C CA . ARG A 1 92 ? -6.920 11.537 -6.338 1.00 78.81 92 ARG A CA 1
ATOM 739 C C . ARG A 1 92 ? -7.914 12.369 -7.155 1.00 78.81 92 ARG A C 1
ATOM 741 O O . ARG A 1 92 ? -8.728 11.822 -7.897 1.00 78.81 92 ARG A O 1
ATOM 748 N N . PHE A 1 93 ? -7.804 13.696 -7.051 1.00 77.88 93 PHE A N 1
ATOM 749 C CA . PHE A 1 93 ? -8.643 14.671 -7.769 1.00 77.88 93 PHE A CA 1
ATOM 750 C C . PHE A 1 93 ? -10.152 14.509 -7.519 1.00 77.88 93 PHE A C 1
ATOM 752 O O . PHE A 1 93 ? -10.955 14.602 -8.443 1.00 77.88 93 PHE A O 1
ATOM 759 N N . GLY A 1 94 ? -10.539 14.232 -6.269 1.00 76.19 94 GLY A N 1
ATOM 760 C CA . GLY A 1 94 ? -11.947 14.106 -5.875 1.00 76.19 94 GLY A CA 1
ATOM 761 C C . GLY A 1 94 ? -12.619 12.812 -6.340 1.00 76.19 94 GLY A C 1
ATOM 762 O O . GLY A 1 94 ? -13.827 12.654 -6.174 1.00 76.19 94 GLY A O 1
ATOM 763 N N . ARG A 1 95 ? -11.858 11.871 -6.914 1.00 82.06 95 ARG A N 1
ATOM 764 C CA . ARG A 1 95 ? -12.356 10.522 -7.195 1.00 82.06 95 ARG A CA 1
ATOM 765 C C . ARG A 1 95 ? -12.602 9.782 -5.886 1.00 82.06 95 ARG A C 1
ATOM 767 O O . ARG A 1 95 ? -11.891 9.990 -4.906 1.00 82.06 95 ARG A O 1
ATOM 774 N N . LYS A 1 96 ? -13.574 8.872 -5.889 1.00 84.31 96 LYS A N 1
ATOM 775 C CA . LYS A 1 96 ? -13.745 7.924 -4.786 1.00 84.31 96 LYS A CA 1
ATOM 776 C C . LYS A 1 96 ? -12.560 6.955 -4.758 1.00 84.31 96 LYS A C 1
ATOM 778 O O . LYS A 1 96 ? -12.037 6.571 -5.806 1.00 84.31 96 LYS A O 1
ATOM 783 N N . GLY A 1 97 ? -12.122 6.602 -3.559 1.00 88.50 97 GLY A N 1
ATOM 784 C CA . GLY A 1 97 ? -11.071 5.626 -3.318 1.00 88.50 97 GLY A CA 1
ATOM 785 C C . GLY A 1 97 ? -11.349 4.895 -2.015 1.00 88.50 97 GLY A C 1
ATOM 786 O O . GLY A 1 97 ? -11.944 5.468 -1.104 1.00 88.50 97 GLY A O 1
ATOM 787 N N . VAL A 1 98 ? -10.932 3.637 -1.949 1.00 92.06 98 VAL A N 1
ATOM 788 C CA . VAL A 1 98 ? -11.099 2.784 -0.774 1.00 92.06 98 VAL A CA 1
ATOM 789 C C . VAL A 1 98 ? -9.730 2.434 -0.219 1.00 92.06 98 VAL A C 1
ATOM 791 O O . VAL A 1 98 ? -8.805 2.115 -0.970 1.00 92.06 98 VAL A O 1
ATOM 794 N N . ALA A 1 99 ? -9.611 2.459 1.104 1.00 94.38 99 ALA A N 1
ATOM 795 C CA . ALA A 1 99 ? -8.473 1.907 1.816 1.00 94.38 99 ALA A CA 1
ATOM 796 C C . ALA A 1 99 ? -8.944 0.788 2.746 1.00 94.38 99 ALA A C 1
ATOM 798 O O . ALA A 1 99 ? -9.871 0.988 3.524 1.00 94.38 99 ALA A O 1
ATOM 799 N N . ILE A 1 100 ? -8.301 -0.376 2.663 1.00 96.44 100 ILE A N 1
ATOM 800 C CA . ILE A 1 100 ? -8.576 -1.534 3.518 1.00 96.44 100 ILE A CA 1
ATOM 801 C C . ILE A 1 100 ? -7.331 -1.827 4.346 1.00 96.44 100 ILE A C 1
ATOM 803 O O . ILE A 1 100 ? -6.222 -1.880 3.811 1.00 96.44 100 ILE A O 1
ATOM 807 N N . ASN A 1 101 ? -7.518 -2.036 5.645 1.00 97.56 101 ASN A N 1
ATOM 808 C CA . ASN A 1 101 ? -6.448 -2.371 6.575 1.00 97.56 101 ASN A CA 1
ATOM 809 C C . ASN A 1 101 ? -6.592 -3.817 7.026 1.00 97.56 101 ASN A C 1
ATOM 811 O O . ASN A 1 101 ? -7.655 -4.207 7.504 1.00 97.56 101 ASN A O 1
ATOM 815 N N . PHE A 1 102 ? -5.524 -4.598 6.906 1.00 97.75 102 PHE A N 1
ATOM 816 C CA . PHE A 1 102 ? -5.417 -5.854 7.633 1.00 97.75 102 PHE A CA 1
ATOM 817 C C . PHE A 1 102 ? -4.807 -5.555 8.997 1.00 97.75 102 PHE A C 1
ATOM 819 O O . PHE A 1 102 ? -3.775 -4.894 9.099 1.00 97.75 102 PHE A O 1
ATOM 826 N N . VAL A 1 103 ? -5.505 -5.991 10.042 1.00 96.44 103 VAL A N 1
ATOM 827 C CA . VAL A 1 103 ? -5.195 -5.666 11.434 1.00 96.44 103 VAL A CA 1
ATOM 828 C C . VAL A 1 103 ? -5.164 -6.972 12.213 1.00 96.44 103 VAL A C 1
ATOM 830 O O . VAL A 1 103 ? -6.106 -7.763 12.162 1.00 96.44 103 VAL A O 1
ATOM 833 N N . THR A 1 104 ? -4.063 -7.213 12.912 1.00 96.44 104 THR A N 1
ATOM 834 C CA . THR A 1 104 ? -3.944 -8.281 13.906 1.00 96.44 104 THR A CA 1
ATOM 835 C C . THR A 1 104 ? -4.157 -7.716 15.312 1.00 96.44 104 THR A C 1
ATOM 837 O O . THR A 1 104 ? -4.252 -6.506 15.499 1.00 96.44 104 THR A O 1
ATOM 840 N N . ARG A 1 105 ? -4.207 -8.574 16.338 1.00 96.44 105 ARG A N 1
ATOM 841 C CA . ARG A 1 105 ? -4.330 -8.109 17.734 1.00 96.44 105 ARG A CA 1
ATOM 842 C C . ARG A 1 105 ? -3.186 -7.180 18.149 1.00 96.44 105 ARG A C 1
ATOM 844 O O . ARG A 1 105 ? -3.408 -6.223 18.882 1.00 96.44 105 ARG A O 1
ATOM 851 N N . ASP A 1 106 ? -1.982 -7.425 17.637 1.00 95.88 106 ASP A N 1
ATOM 852 C CA . ASP A 1 106 ? -0.802 -6.611 17.947 1.00 95.88 106 ASP A CA 1
ATOM 853 C C . ASP A 1 106 ? -0.871 -5.213 17.298 1.00 95.88 106 ASP A C 1
ATOM 855 O O . ASP A 1 106 ? -0.199 -4.279 17.737 1.00 95.88 106 ASP A O 1
ATOM 859 N N . ASP A 1 107 ? -1.727 -5.048 16.285 1.00 96.69 107 ASP A N 1
ATOM 860 C CA . ASP A 1 107 ? -1.914 -3.808 15.534 1.00 96.69 107 ASP A CA 1
ATOM 861 C C . ASP A 1 107 ? -2.981 -2.882 16.148 1.00 96.69 107 ASP A C 1
ATOM 863 O O . ASP A 1 107 ? -3.072 -1.717 15.756 1.00 96.69 107 ASP A O 1
ATOM 867 N N . GLU A 1 108 ? -3.774 -3.347 17.126 1.00 95.31 108 GLU A N 1
ATOM 868 C CA . GLU A 1 108 ? -4.889 -2.582 17.715 1.00 95.31 108 GLU A CA 1
ATOM 869 C C . GLU A 1 108 ? -4.446 -1.212 18.239 1.00 95.31 108 GLU A C 1
ATOM 871 O O . GLU A 1 108 ? -5.112 -0.199 18.009 1.00 95.31 108 GLU A O 1
ATOM 876 N N . ARG A 1 109 ? -3.285 -1.159 18.902 1.00 96.38 109 ARG A N 1
ATOM 877 C CA . ARG A 1 109 ? -2.730 0.097 19.417 1.00 96.38 109 ARG A CA 1
ATOM 878 C C . ARG A 1 109 ? -2.371 1.059 18.286 1.00 96.38 109 ARG A C 1
ATOM 880 O O . ARG A 1 109 ? -2.760 2.221 18.343 1.00 96.38 109 ARG A O 1
ATOM 887 N N . MET A 1 110 ? -1.688 0.576 17.248 1.00 97.00 110 MET A N 1
ATOM 888 C CA . MET A 1 110 ? -1.339 1.396 16.082 1.00 97.00 110 MET A CA 1
ATOM 889 C C . MET A 1 110 ? -2.600 1.900 15.369 1.00 97.00 110 MET A C 1
ATOM 891 O O . MET A 1 110 ? -2.668 3.059 14.963 1.00 97.00 110 MET A O 1
ATOM 895 N N . MET A 1 111 ? -3.635 1.063 15.268 1.00 97.31 111 MET A N 1
ATOM 896 C CA . MET A 1 111 ? -4.916 1.446 14.678 1.00 97.31 111 MET A CA 1
ATOM 897 C C . MET A 1 111 ? -5.607 2.563 15.481 1.00 97.31 111 MET A C 1
ATOM 899 O O . MET A 1 111 ? -6.136 3.519 14.909 1.00 97.31 111 MET A O 1
ATOM 903 N N . GLN A 1 112 ? -5.582 2.484 16.814 1.00 96.38 112 GLN A N 1
ATOM 904 C CA . GLN A 1 112 ? -6.089 3.552 17.682 1.00 96.38 112 GLN A CA 1
ATOM 905 C C . GLN A 1 112 ? -5.270 4.839 17.547 1.00 96.38 112 GLN A C 1
ATOM 907 O O . GLN A 1 112 ? -5.849 5.924 17.478 1.00 96.38 112 GLN A O 1
ATOM 912 N N . ASP A 1 113 ? -3.944 4.725 17.478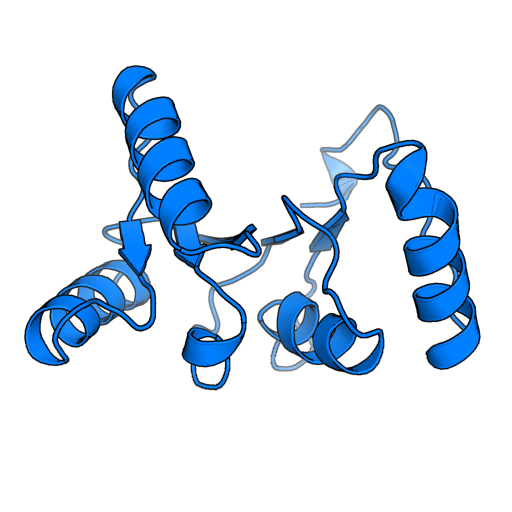 1.00 97.25 113 ASP A N 1
ATOM 913 C CA . ASP A 1 113 ? -3.047 5.869 17.323 1.00 97.25 113 ASP A CA 1
ATOM 914 C C . ASP A 1 113 ? -3.301 6.591 15.988 1.00 97.25 113 ASP A C 1
ATOM 916 O O . ASP A 1 113 ? -3.437 7.813 15.978 1.00 97.25 113 ASP A O 1
ATOM 920 N N . ILE A 1 114 ? -3.488 5.857 14.883 1.00 97.62 114 ILE A N 1
ATOM 921 C CA . ILE A 1 114 ? -3.866 6.415 13.570 1.00 97.62 114 ILE A CA 1
ATOM 922 C C . ILE A 1 114 ? -5.201 7.170 13.642 1.00 97.62 114 ILE A C 1
ATOM 924 O O . ILE A 1 114 ? -5.292 8.309 13.178 1.00 97.62 114 ILE A O 1
ATOM 928 N N . GLN A 1 115 ? -6.237 6.555 14.222 1.00 97.38 115 GLN A N 1
ATOM 929 C CA . GLN A 1 115 ? -7.568 7.164 14.322 1.00 97.38 115 GLN A CA 1
ATOM 930 C C . GLN A 1 115 ? -7.551 8.448 15.156 1.00 97.38 115 GLN A C 1
ATOM 932 O O . GLN A 1 115 ? -8.128 9.456 14.750 1.00 97.38 115 GLN A O 1
ATOM 937 N N . ARG A 1 116 ? -6.836 8.443 16.289 1.00 97.50 116 ARG A N 1
ATOM 938 C CA . ARG A 1 116 ? -6.664 9.631 17.138 1.00 97.50 116 ARG A CA 1
ATOM 939 C C . ARG A 1 116 ? -5.865 10.720 16.436 1.00 97.50 116 ARG A C 1
ATOM 941 O O . ARG A 1 116 ? -6.271 11.876 16.475 1.00 97.50 116 ARG A O 1
ATOM 948 N N . PHE A 1 117 ? -4.761 10.356 15.786 1.00 97.31 117 PHE A N 1
ATOM 949 C CA . PHE A 1 117 ? -3.875 11.305 15.113 1.00 97.31 117 PHE A CA 1
ATOM 950 C C . PHE A 1 117 ? -4.600 12.087 14.010 1.00 97.31 117 PHE A C 1
ATOM 952 O O . PHE A 1 117 ? -4.432 13.299 13.903 1.00 97.31 117 PHE A O 1
ATOM 959 N N . TYR A 1 118 ? -5.442 11.412 13.222 1.00 96.75 118 TYR A N 1
ATOM 960 C CA . TYR A 1 118 ? -6.201 12.040 12.134 1.00 96.75 118 TYR A CA 1
ATOM 961 C C . TYR A 1 118 ? -7.632 12.435 12.500 1.00 96.75 118 TYR A C 1
ATOM 963 O O . TYR A 1 118 ? -8.357 12.914 11.629 1.00 96.75 118 TYR A O 1
ATOM 971 N N . ASN A 1 119 ? -8.041 12.243 13.758 1.00 96.69 119 ASN A N 1
ATOM 972 C CA . ASN A 1 119 ? -9.413 12.456 14.218 1.00 96.69 119 ASN A CA 1
ATOM 973 C C . ASN A 1 119 ? -10.449 11.823 13.267 1.00 96.69 119 ASN A C 1
ATOM 975 O O . ASN A 1 119 ? -11.350 12.485 12.750 1.00 96.69 119 ASN A O 1
ATOM 979 N N . THR A 1 120 ? -10.261 10.537 12.980 1.00 95.25 120 THR A N 1
ATOM 980 C CA . THR A 1 120 ? -11.079 9.775 12.034 1.00 95.25 120 THR A CA 1
ATOM 981 C C . THR A 1 120 ? -11.525 8.455 12.648 1.00 95.25 120 THR A C 1
ATOM 983 O O . THR A 1 120 ? -10.903 7.960 13.587 1.00 95.25 120 THR A O 1
ATOM 986 N N . VAL A 1 121 ? -12.597 7.886 12.102 1.00 94.69 121 VAL A N 1
ATOM 987 C CA . VAL A 1 121 ? -13.093 6.559 12.464 1.00 94.69 121 VAL A CA 1
ATOM 988 C C . VAL A 1 121 ? -12.891 5.646 11.267 1.00 94.69 121 VAL A C 1
ATOM 990 O O . VAL A 1 121 ? -13.277 5.979 10.148 1.00 94.69 121 VAL A O 1
ATOM 993 N N . ILE A 1 122 ? -12.250 4.510 11.509 1.00 95.31 122 ILE A N 1
ATOM 994 C CA . ILE A 1 122 ? -12.010 3.473 10.513 1.00 95.31 122 ILE A CA 1
ATOM 995 C C . ILE A 1 122 ? -12.912 2.309 10.889 1.00 95.31 122 ILE A C 1
ATOM 997 O O . ILE A 1 122 ? -12.664 1.604 11.865 1.00 95.31 122 ILE A O 1
ATOM 1001 N N . GLU A 1 123 ? -14.000 2.183 10.140 1.00 93.94 123 GLU A N 1
ATOM 1002 C CA . GLU A 1 123 ? -15.031 1.181 10.375 1.00 93.94 123 GLU A CA 1
ATOM 1003 C C . GLU A 1 123 ? -14.542 -0.214 9.978 1.00 93.94 123 GLU A C 1
ATOM 1005 O O . GLU A 1 123 ? -13.701 -0.376 9.086 1.00 93.94 123 GLU A O 1
ATOM 1010 N N . GLU A 1 124 ? -15.083 -1.233 10.644 1.00 92.88 124 GLU A N 1
ATOM 1011 C CA . GLU A 1 124 ? -14.883 -2.611 10.212 1.00 92.88 124 GLU A CA 1
ATOM 1012 C C . GLU A 1 124 ? -15.444 -2.802 8.802 1.00 92.88 124 GLU A C 1
ATOM 1014 O O . GLU A 1 124 ? -16.495 -2.262 8.448 1.00 92.88 124 GLU A O 1
ATOM 1019 N N . LEU A 1 125 ? -14.735 -3.583 7.986 1.00 91.38 125 LEU A N 1
ATOM 1020 C CA . LEU A 1 125 ? -15.169 -3.851 6.623 1.00 91.38 125 LEU A CA 1
ATOM 1021 C C . LEU A 1 125 ? -16.513 -4.606 6.660 1.00 91.38 125 LEU A C 1
ATOM 1023 O O . LEU A 1 125 ? -16.571 -5.694 7.241 1.00 91.38 125 LEU A O 1
ATOM 1027 N N . PRO A 1 126 ? -17.585 -4.082 6.037 1.00 89.62 126 PRO A N 1
ATOM 1028 C CA . PRO A 1 126 ? -18.873 -4.758 6.021 1.00 89.62 126 PRO A CA 1
ATOM 1029 C C . PRO A 1 126 ? -18.786 -6.086 5.262 1.00 89.62 126 PRO A C 1
ATOM 1031 O O . PRO A 1 126 ? -17.975 -6.261 4.353 1.00 89.62 126 PRO A O 1
ATOM 1034 N N . SER A 1 127 ? -19.677 -7.022 5.597 1.00 86.06 127 SER A N 1
ATOM 1035 C CA . SER A 1 127 ? -19.756 -8.328 4.929 1.00 86.06 127 SER A CA 1
ATOM 1036 C C . SER A 1 127 ? -20.076 -8.221 3.433 1.00 86.06 127 SER A C 1
ATOM 1038 O O . SER A 1 127 ? -19.638 -9.065 2.652 1.00 86.06 127 SER A O 1
ATOM 1040 N N . ASN A 1 128 ? 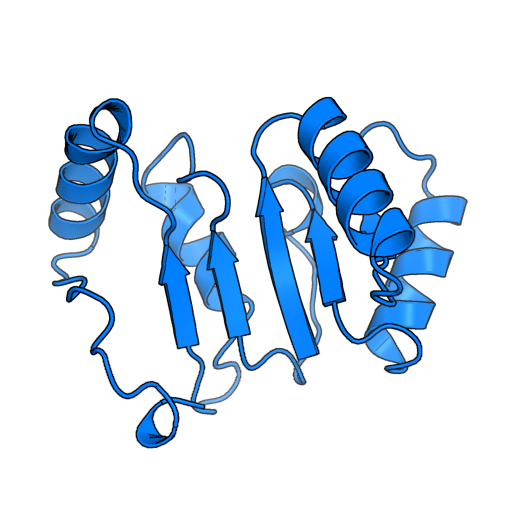-20.807 -7.179 3.025 1.00 84.81 128 ASN A N 1
ATOM 1041 C CA . ASN A 1 128 ? -21.022 -6.836 1.624 1.00 84.81 128 ASN A CA 1
ATOM 1042 C C . ASN A 1 128 ? -20.081 -5.700 1.201 1.00 84.81 128 ASN A C 1
ATOM 1044 O O . ASN A 1 128 ? -20.231 -4.563 1.640 1.00 84.81 128 ASN A O 1
ATOM 1048 N N . VAL A 1 129 ? -19.137 -6.020 0.315 1.00 79.31 129 VAL A N 1
ATOM 1049 C CA . VAL A 1 129 ? -18.117 -5.084 -0.188 1.00 79.31 129 VAL A CA 1
ATOM 1050 C C . VAL A 1 129 ? -18.466 -4.545 -1.584 1.00 79.31 129 VAL A C 1
ATOM 1052 O O . VAL A 1 129 ? -17.766 -3.677 -2.100 1.00 79.31 129 VAL A O 1
ATOM 1055 N N . ALA A 1 130 ? -19.539 -5.040 -2.215 1.00 75.25 130 ALA A N 1
ATOM 1056 C CA . ALA A 1 130 ? -19.874 -4.711 -3.602 1.00 75.25 1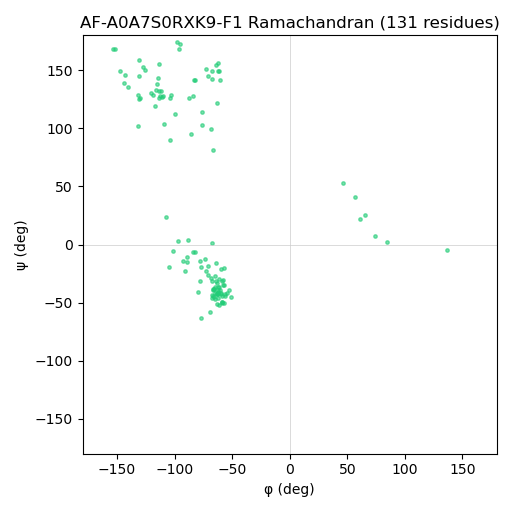30 ALA A CA 1
ATOM 1057 C C . ALA A 1 130 ? -20.195 -3.220 -3.800 1.00 75.25 130 ALA A C 1
ATOM 1059 O O . ALA A 1 130 ? -19.874 -2.665 -4.844 1.00 75.25 130 ALA A O 1
ATOM 1060 N N . ASP A 1 131 ? -20.760 -2.568 -2.782 1.00 69.19 131 ASP A N 1
ATOM 1061 C CA . ASP A 1 131 ? -21.160 -1.156 -2.842 1.00 69.19 131 ASP A CA 1
ATOM 1062 C C . ASP A 1 131 ? -20.005 -0.177 -2.551 1.00 69.19 131 ASP A C 1
ATOM 1064 O O . ASP A 1 131 ? -20.171 1.039 -2.673 1.00 69.19 131 ASP A O 1
ATOM 1068 N N . LEU A 1 132 ? -18.832 -0.686 -2.149 1.00 66.94 132 LEU A N 1
ATOM 1069 C CA . LEU A 1 132 ? -17.673 0.132 -1.777 1.00 66.94 132 LEU A CA 1
ATOM 1070 C C . LEU A 1 132 ? -16.728 0.423 -2.955 1.00 66.94 132 LEU A C 1
ATOM 1072 O O . LEU A 1 132 ? -15.985 1.401 -2.881 1.00 66.94 132 LEU A O 1
ATOM 1076 N N . ILE A 1 133 ? -16.730 -0.400 -4.013 1.00 60.09 133 ILE A N 1
ATOM 1077 C CA . ILE A 1 133 ? -15.703 -0.411 -5.078 1.00 60.09 133 ILE A CA 1
ATOM 1078 C C . ILE A 1 133 ? -16.219 0.178 -6.392 1.00 60.09 133 ILE A C 1
ATOM 1080 O O . ILE A 1 133 ? -17.315 -0.217 -6.838 1.00 60.09 133 ILE A O 1
#

Sequence (133 aa):
QSVIFANPRRKVDWLTDKMRERDHTVSATHGDMDQNTRDVIMREFRSGSSRVLITTDLLARGIDVQQVSLVINYDLPTQPENYLHRIGRSGRFGRKGVAINFVTRDDERMMQDIQRFYNTVIEELPSNVADLI

Mean predicted aligned error: 4.14 Å

Nearest PDB structures (foldseek):
  8c6j-assembly1_7  TM=9.273E-01  e=2.346E-15  Homo sapiens
  6s8s-assembly1_A  TM=9.124E-01  e=1.214E-12  Homo sapiens
  5ivl-assembly1_B  TM=9.762E-01  e=2.672E-11  Geobacillus stearothermophilus 10
  3eas-assembly1_B  TM=9.220E-01  e=5.159E-11  Thermus thermophilus HB27
  4kbf-assembly1_A  TM=9.189E-01  e=2.671E-10  Thermus thermophilus HB27

Foldseek 3Di:
DEEEEDADPVVQVVVVVVCVVVVAQEAEDEDVDDPVSVVVSLVCCLVVVGVYYYYYLVVLVPSDRAPHQEYEYADDDPDLVSNCSRQVSHCPPNRHHDYHYDADPVCVVVVVVNCVVVVHDDDDQDPDCPVRD